Protein AF-A0A918IJX3-F1 (afdb_monomer_lite)

Secondary structure (DSSP, 8-state):
-EEE-HHHHT-HHHHHHHHHTT--EEE---TT-----TTPPPP-PPP-S-S----PPPPS---------

Sequence (69 aa):
MIVADAGYGRSVSFRLALEERGWSYVMAVDPKEIARPADAEPYQPAYGGLWPTDSAPIPRGAPAAARPR

Radius of gyration: 18.02 Å; chains: 1; bounding box: 42×28×45 Å

Foldseek 3Di:
DEEEEQVCVPPPVVVVVCVVVVHDYDYHHDPPDDDDPPPDDDDDDDDDPDDPPPPDPDDPDDPPPPDDD

Structure (mmCIF, N/CA/C/O backbone):
data_AF-A0A918IJX3-F1
#
_entry.id   AF-A0A918IJX3-F1
#
loop_
_atom_site.group_PDB
_atom_site.id
_atom_site.type_symbol
_atom_site.label_atom_id
_atom_site.label_alt_id
_atom_site.label_comp_id
_atom_site.label_asym_id
_atom_site.label_entity_id
_atom_site.label_seq_id
_atom_site.pdbx_PDB_ins_code
_atom_site.Cartn_x
_atom_site.Cartn_y
_atom_site.Cartn_z
_atom_site.occupancy
_atom_site.B_iso_or_equiv
_atom_site.auth_seq_id
_atom_site.auth_comp_id
_atom_site.auth_asym_id
_atom_site.auth_atom_id
_atom_site.pdbx_PDB_model_num
ATOM 1 N N . MET A 1 1 ? -17.587 2.295 8.216 1.00 75.38 1 MET A N 1
ATOM 2 C CA . MET A 1 1 ? -17.090 1.900 6.885 1.00 75.38 1 MET A CA 1
ATOM 3 C C . MET A 1 1 ? -16.823 3.159 6.087 1.00 75.38 1 MET A C 1
ATOM 5 O O . MET A 1 1 ? -17.743 3.950 5.926 1.00 75.38 1 MET A O 1
ATOM 9 N N . ILE A 1 2 ? -15.571 3.380 5.689 1.00 89.62 2 ILE A N 1
ATOM 10 C CA . ILE A 1 2 ? -15.128 4.585 4.968 1.00 89.62 2 ILE A CA 1
ATOM 11 C C . ILE A 1 2 ? -14.854 4.231 3.508 1.00 89.62 2 ILE A C 1
ATOM 13 O O . ILE A 1 2 ? -14.294 3.172 3.232 1.00 89.62 2 ILE A O 1
ATOM 17 N N . VAL A 1 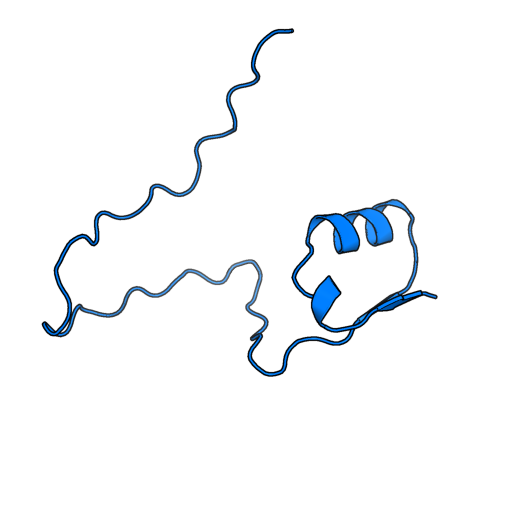3 ? -15.246 5.119 2.593 1.00 89.81 3 VAL A N 1
ATOM 18 C CA . VAL A 1 3 ? -14.922 5.026 1.167 1.00 89.81 3 VAL A CA 1
ATOM 19 C C . VAL A 1 3 ? -14.026 6.204 0.808 1.00 89.81 3 VAL A C 1
ATOM 21 O O . VAL A 1 3 ? -14.384 7.347 1.087 1.00 89.81 3 VAL A O 1
ATOM 24 N N . ALA A 1 4 ? -12.865 5.921 0.225 1.00 87.94 4 ALA A N 1
ATOM 25 C CA . ALA A 1 4 ? -11.897 6.931 -0.190 1.00 87.94 4 ALA A CA 1
ATOM 26 C C . ALA A 1 4 ? -11.525 6.753 -1.669 1.00 87.94 4 ALA A C 1
ATOM 28 O O . ALA A 1 4 ? -11.463 5.627 -2.170 1.00 87.94 4 ALA A O 1
ATOM 29 N N . ASP A 1 5 ? -11.294 7.859 -2.374 1.00 87.38 5 ASP A N 1
ATOM 30 C CA . ASP A 1 5 ? -10.872 7.834 -3.774 1.00 87.38 5 ASP A CA 1
ATOM 31 C C . ASP A 1 5 ? -9.352 7.598 -3.920 1.00 87.38 5 ASP A C 1
ATOM 33 O O . ASP A 1 5 ? -8.607 7.541 -2.936 1.00 87.38 5 ASP A O 1
ATOM 37 N N . ALA A 1 6 ? -8.884 7.479 -5.165 1.00 84.56 6 ALA A N 1
ATOM 38 C CA . ALA A 1 6 ? -7.493 7.168 -5.497 1.00 84.56 6 ALA A CA 1
ATOM 39 C C . ALA A 1 6 ? -6.481 8.233 -5.039 1.00 84.56 6 ALA A C 1
ATOM 41 O O . ALA A 1 6 ? -5.308 7.913 -4.831 1.00 84.56 6 ALA A O 1
ATOM 42 N N . GLY A 1 7 ? -6.914 9.474 -4.794 1.00 83.75 7 GLY A N 1
ATOM 43 C CA . GLY A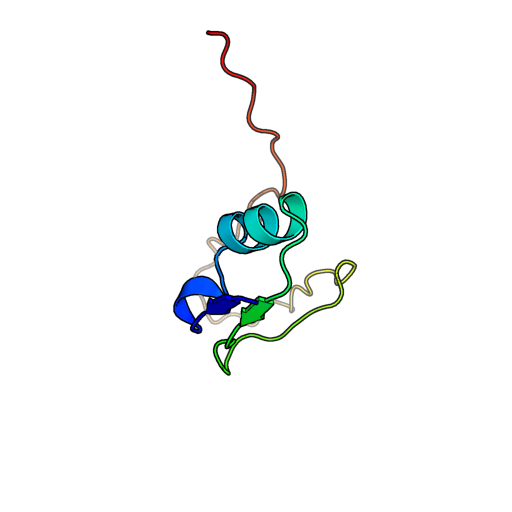 1 7 ? -6.089 10.510 -4.172 1.00 83.75 7 GLY A CA 1
ATOM 44 C C . GLY A 1 7 ? -5.580 10.116 -2.781 1.00 83.75 7 GLY A C 1
ATOM 45 O O . GLY A 1 7 ? -4.467 10.489 -2.403 1.00 83.75 7 GLY A O 1
ATOM 46 N N . TYR A 1 8 ? -6.343 9.293 -2.055 1.00 81.38 8 TYR A N 1
ATOM 47 C CA . TYR A 1 8 ? -5.981 8.783 -0.731 1.00 81.38 8 TYR A CA 1
ATOM 48 C C . TYR A 1 8 ? -5.234 7.437 -0.772 1.00 81.38 8 TYR 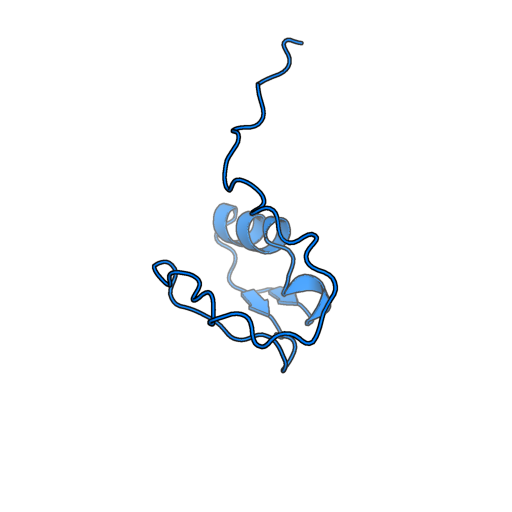A C 1
ATOM 50 O O . TYR A 1 8 ? -4.589 7.094 0.221 1.00 81.38 8 TYR A O 1
ATOM 58 N N . GLY A 1 9 ? -5.221 6.735 -1.918 1.00 75.31 9 GLY A N 1
ATOM 59 C CA . GLY A 1 9 ? -4.471 5.487 -2.183 1.00 75.31 9 GLY A CA 1
ATOM 60 C C . GLY A 1 9 ? -3.020 5.517 -1.704 1.00 75.31 9 GLY A C 1
ATOM 61 O O . GLY A 1 9 ? -2.537 4.640 -0.975 1.00 75.31 9 GLY A O 1
ATOM 62 N N . ARG A 1 10 ? -2.340 6.616 -2.041 1.00 77.31 10 ARG A N 1
ATOM 63 C CA . ARG A 1 10 ? -0.913 6.844 -1.763 1.00 77.31 10 ARG A CA 1
ATOM 64 C C . ARG A 1 10 ? -0.610 7.324 -0.350 1.00 77.31 10 ARG A C 1
ATOM 66 O O . ARG A 1 10 ? 0.554 7.343 0.047 1.00 77.31 10 ARG A O 1
ATOM 73 N N . SER A 1 11 ? -1.624 7.725 0.414 1.00 83.81 11 SER A N 1
ATOM 74 C CA . SER A 1 11 ? -1.420 8.298 1.740 1.00 83.81 11 SER A CA 1
ATOM 75 C C . SER A 1 11 ? -1.250 7.198 2.785 1.00 83.81 11 SER A C 1
ATOM 77 O 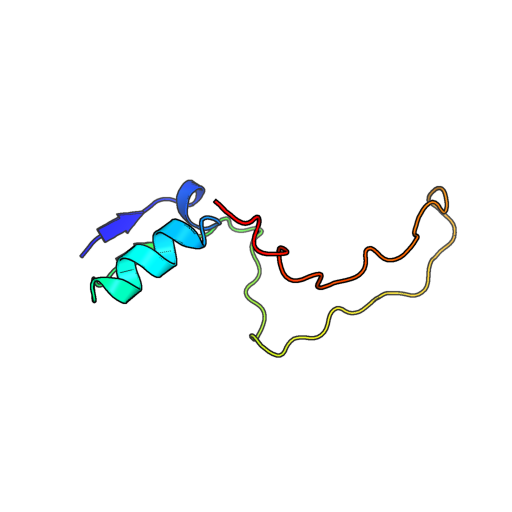O . SER A 1 11 ? -2.216 6.633 3.301 1.00 83.81 11 SER A O 1
ATOM 79 N N . VAL A 1 12 ? 0.009 6.901 3.114 1.00 83.06 12 VAL A N 1
ATOM 80 C CA . VAL A 1 12 ? 0.360 5.936 4.169 1.00 83.06 12 VAL A CA 1
ATOM 81 C C . VAL A 1 12 ? -0.200 6.382 5.521 1.00 83.06 12 VAL A C 1
ATOM 83 O O . VAL A 1 12 ? -0.768 5.568 6.241 1.00 83.06 12 VAL A O 1
ATOM 86 N N . SER A 1 13 ? -0.115 7.676 5.845 1.00 85.81 13 SER A N 1
ATOM 87 C CA . SER A 1 13 ? -0.641 8.220 7.103 1.00 85.81 13 SER A CA 1
ATOM 88 C C . SER A 1 13 ? -2.154 8.053 7.226 1.00 85.81 13 SER A C 1
ATOM 90 O O . SER A 1 13 ? -2.654 7.762 8.309 1.00 85.81 13 SER A O 1
ATOM 92 N N . PHE A 1 14 ? -2.887 8.186 6.119 1.00 86.06 14 PHE A N 1
ATOM 93 C CA . PHE A 1 14 ? -4.330 7.976 6.107 1.00 86.06 14 PHE A CA 1
ATOM 94 C C . PHE A 1 14 ? -4.690 6.510 6.366 1.00 86.06 14 PHE A C 1
ATOM 96 O O . PHE A 1 14 ? -5.534 6.239 7.214 1.00 86.06 14 PHE A O 1
ATOM 103 N N . ARG A 1 15 ? -4.016 5.561 5.698 1.00 84.75 15 ARG A N 1
ATOM 104 C CA . ARG A 1 15 ? -4.239 4.122 5.925 1.00 84.75 15 ARG A CA 1
ATOM 105 C C . ARG A 1 15 ? -3.911 3.702 7.358 1.00 84.75 15 ARG A C 1
ATOM 107 O O . ARG A 1 15 ? -4.743 3.059 7.991 1.00 84.75 15 ARG A O 1
ATOM 114 N N . LEU A 1 16 ? -2.777 4.149 7.898 1.00 90.38 16 LEU A N 1
ATOM 115 C CA . LEU A 1 16 ? -2.391 3.861 9.284 1.00 90.38 16 LEU A CA 1
ATOM 116 C C . LEU A 1 16 ? -3.419 4.389 10.289 1.00 90.38 16 LEU A C 1
ATOM 118 O O . LEU A 1 16 ? -3.826 3.665 11.190 1.00 90.38 16 LEU A O 1
ATOM 122 N N . ALA A 1 17 ? -3.910 5.616 10.102 1.00 90.19 17 ALA A N 1
ATOM 123 C CA . ALA A 1 17 ? -4.906 6.191 11.001 1.00 90.19 17 ALA A CA 1
ATOM 124 C C . ALA A 1 17 ? -6.237 5.414 11.004 1.00 90.19 17 ALA A C 1
ATOM 126 O O . ALA A 1 17 ? -6.936 5.411 12.018 1.00 90.19 17 ALA A O 1
ATOM 127 N N . LEU A 1 18 ? -6.612 4.774 9.889 1.00 91.25 18 LEU A N 1
ATOM 128 C CA . LEU A 1 18 ? -7.798 3.912 9.815 1.00 91.25 18 LEU A CA 1
ATOM 129 C C . LEU A 1 18 ? -7.574 2.587 10.547 1.00 91.25 18 LEU A C 1
ATOM 131 O O . LEU A 1 18 ? -8.459 2.132 11.273 1.00 91.25 18 LEU A O 1
ATOM 135 N N . GLU A 1 19 ? -6.390 2.002 10.387 1.00 90.31 19 GLU A N 1
ATOM 136 C CA . GLU A 1 19 ? -5.991 0.754 11.040 1.00 90.31 19 GLU A CA 1
ATOM 137 C C . GLU A 1 19 ? -5.875 0.917 12.559 1.00 90.31 19 GLU A C 1
ATOM 139 O O . GLU A 1 19 ? -6.479 0.143 13.299 1.00 90.31 19 GLU A O 1
ATOM 144 N N . GLU A 1 20 ? -5.205 1.972 13.033 1.00 94.00 20 GLU A N 1
ATOM 145 C CA . GLU A 1 20 ? -5.080 2.303 14.462 1.00 94.00 20 GLU A CA 1
ATOM 146 C C . GLU A 1 20 ? -6.442 2.485 15.143 1.00 94.00 20 GLU A C 1
ATOM 148 O O . GLU A 1 20 ? -6.607 2.186 16.325 1.00 94.00 20 GLU A O 1
ATOM 153 N N . ARG A 1 21 ? -7.438 2.968 14.395 1.00 94.19 21 ARG A N 1
ATOM 154 C CA . ARG A 1 21 ? -8.809 3.172 14.884 1.00 94.19 21 ARG A CA 1
ATOM 155 C C . ARG A 1 21 ? -9.697 1.938 14.714 1.00 94.19 21 ARG A C 1
ATOM 157 O O . ARG A 1 21 ? -10.853 1.973 15.133 1.00 94.19 21 ARG A O 1
ATOM 164 N N . GLY A 1 22 ? -9.191 0.870 14.096 1.00 92.50 22 GLY A N 1
ATOM 165 C CA . GLY A 1 22 ? -9.947 -0.350 13.812 1.00 92.50 22 GLY A CA 1
ATOM 166 C C . GLY A 1 22 ? -11.107 -0.134 12.837 1.00 92.50 22 GLY A C 1
ATOM 167 O O . GLY A 1 22 ? -12.135 -0.805 12.932 1.00 92.50 22 GLY A O 1
ATOM 168 N N . TRP A 1 23 ? -11.000 0.838 11.930 1.00 94.94 23 TRP A N 1
ATOM 169 C CA . TRP A 1 23 ? -12.082 1.189 11.014 1.00 94.94 23 TRP A CA 1
ATOM 170 C C . TRP A 1 23 ? -11.976 0.423 9.700 1.00 94.94 23 TRP A C 1
ATOM 172 O O . TRP A 1 23 ? -10.992 0.534 8.976 1.00 94.94 23 TRP A O 1
ATOM 182 N N . SER A 1 24 ? -13.037 -0.298 9.334 1.00 91.56 24 SER A N 1
ATOM 183 C CA . SER A 1 24 ? -13.136 -0.923 8.012 1.00 91.56 24 SER A CA 1
ATOM 184 C C . SER A 1 24 ? -13.236 0.138 6.910 1.00 91.56 24 SER A C 1
ATOM 186 O O . SER A 1 24 ? -14.047 1.072 7.012 1.00 91.56 24 SER A O 1
ATOM 188 N N . TYR A 1 25 ? -12.464 -0.027 5.835 1.00 89.12 25 TYR A N 1
ATOM 189 C CA . TYR A 1 25 ? -12.429 0.903 4.709 1.00 89.12 25 TYR A CA 1
ATOM 190 C C . TYR A 1 25 ? -12.340 0.189 3.357 1.00 89.12 25 TYR A C 1
ATOM 192 O O . TYR A 1 25 ? -11.840 -0.928 3.255 1.00 89.12 25 TYR A O 1
ATOM 200 N N . VAL A 1 26 ? -12.830 0.866 2.321 1.00 89.12 26 VAL A N 1
ATOM 201 C CA . VAL A 1 26 ? -12.631 0.523 0.911 1.00 89.12 26 VAL A CA 1
ATOM 202 C C . VAL A 1 26 ? -12.027 1.747 0.236 1.00 89.12 26 VAL A C 1
ATOM 204 O O . VAL A 1 26 ? -12.474 2.872 0.459 1.00 89.12 26 VAL A O 1
ATOM 207 N N . MET A 1 27 ? -10.995 1.541 -0.573 1.00 87.56 27 MET A N 1
ATOM 208 C CA . MET A 1 27 ? -10.255 2.627 -1.200 1.00 87.56 27 MET A CA 1
ATOM 209 C C . MET A 1 27 ? -10.032 2.317 -2.672 1.00 87.56 27 MET A C 1
ATOM 211 O O . MET A 1 27 ? -9.606 1.215 -3.017 1.00 87.56 27 MET A O 1
ATOM 215 N N . ALA A 1 28 ? -10.328 3.286 -3.533 1.00 86.00 28 ALA A N 1
ATOM 216 C CA . ALA A 1 28 ? -9.939 3.200 -4.931 1.00 86.00 28 ALA A CA 1
ATOM 217 C C . ALA A 1 28 ? -8.412 3.324 -5.042 1.00 86.00 28 ALA A C 1
ATOM 219 O O . ALA A 1 28 ? -7.797 4.125 -4.343 1.00 86.00 28 ALA A O 1
ATOM 220 N N . VAL A 1 29 ? -7.808 2.538 -5.926 1.00 81.25 29 VAL A N 1
ATOM 221 C CA . VAL A 1 29 ? -6.378 2.612 -6.255 1.00 81.25 29 VAL A CA 1
ATOM 222 C C . VAL A 1 29 ? -6.224 3.157 -7.669 1.00 81.25 29 VAL A C 1
ATOM 224 O O . VAL A 1 29 ? -7.072 2.898 -8.527 1.00 81.25 29 VAL A O 1
ATOM 227 N N . ASP A 1 30 ? -5.173 3.943 -7.915 1.00 81.44 30 ASP A N 1
ATOM 228 C CA . ASP A 1 30 ? -4.867 4.385 -9.279 1.00 81.44 30 ASP A CA 1
ATOM 229 C C . ASP A 1 30 ? -4.520 3.146 -10.126 1.00 81.44 30 ASP A C 1
ATOM 231 O O . ASP A 1 30 ? -3.766 2.290 -9.662 1.00 81.44 30 ASP A O 1
ATOM 235 N N . PRO A 1 31 ? -5.040 3.007 -11.358 1.00 73.69 31 PRO A N 1
ATOM 236 C CA . PRO A 1 31 ? -4.823 1.810 -12.174 1.00 73.69 31 PRO A CA 1
ATOM 237 C C . PRO A 1 31 ? -3.352 1.564 -12.544 1.00 73.69 31 PRO A C 1
ATOM 239 O O . PRO A 1 31 ? -3.015 0.476 -13.007 1.00 73.69 31 PRO A O 1
ATOM 242 N N . LYS A 1 32 ? -2.470 2.558 -12.376 1.00 79.12 32 LYS A N 1
ATOM 243 C CA . LYS A 1 32 ? -1.020 2.410 -12.564 1.00 79.12 32 LYS A CA 1
ATOM 244 C C . LYS A 1 32 ? -0.309 1.900 -11.314 1.00 79.12 32 LYS A C 1
ATOM 246 O O . LYS A 1 32 ? 0.869 1.553 -11.399 1.00 79.12 32 LYS A O 1
ATOM 251 N N . GLU A 1 33 ? -0.974 1.878 -10.162 1.00 76.50 33 GLU A N 1
ATOM 252 C CA . GLU A 1 33 ? -0.401 1.293 -8.959 1.00 76.50 33 GLU A CA 1
ATOM 253 C C . GLU A 1 33 ? -0.387 -0.225 -9.057 1.00 76.50 33 GLU A C 1
ATOM 255 O O . GLU A 1 33 ? -1.379 -0.881 -9.367 1.00 76.50 33 GLU A O 1
ATOM 260 N N . ILE A 1 34 ? 0.779 -0.789 -8.763 1.00 74.94 34 ILE A N 1
ATOM 261 C CA . ILE A 1 34 ? 0.996 -2.226 -8.735 1.00 74.94 34 ILE A CA 1
ATOM 262 C C . ILE A 1 34 ? 1.358 -2.580 -7.301 1.00 74.94 34 ILE A C 1
ATOM 264 O O . ILE A 1 34 ? 2.400 -2.154 -6.799 1.00 74.94 34 ILE A O 1
ATOM 268 N N . ALA A 1 35 ? 0.510 -3.372 -6.646 1.00 76.69 35 ALA A N 1
ATOM 269 C CA . ALA A 1 35 ? 0.833 -3.936 -5.346 1.00 76.69 35 ALA A CA 1
ATOM 270 C C . ALA A 1 35 ? 2.003 -4.920 -5.493 1.00 76.69 35 ALA A C 1
ATOM 272 O O . ALA A 1 35 ? 1.992 -5.807 -6.352 1.00 76.69 35 ALA A O 1
ATOM 273 N N . ARG A 1 36 ? 3.026 -4.755 -4.656 1.00 77.00 36 ARG A N 1
ATOM 274 C CA . ARG A 1 36 ? 4.131 -5.705 -4.518 1.00 77.00 36 ARG A CA 1
ATOM 275 C C . ARG A 1 36 ? 4.065 -6.341 -3.128 1.00 77.00 36 ARG A C 1
ATOM 277 O O . ARG A 1 36 ? 3.613 -5.670 -2.198 1.00 77.00 36 ARG A O 1
ATOM 284 N N . PRO A 1 37 ? 4.492 -7.606 -2.981 1.00 80.69 37 PRO A N 1
ATOM 285 C CA . PRO A 1 37 ? 4.718 -8.200 -1.668 1.00 80.69 37 PRO A CA 1
ATOM 286 C C . PRO A 1 37 ? 5.600 -7.300 -0.792 1.00 80.69 37 PRO A C 1
ATOM 288 O O . PRO A 1 37 ? 6.454 -6.577 -1.308 1.00 80.69 37 PRO A O 1
ATOM 291 N N . ALA A 1 38 ? 5.391 -7.330 0.525 1.00 80.38 38 ALA A N 1
ATOM 292 C CA . ALA A 1 38 ? 6.141 -6.488 1.462 1.00 80.38 38 ALA A CA 1
ATOM 293 C C . ALA A 1 38 ? 7.646 -6.818 1.492 1.00 80.38 38 ALA A C 1
ATOM 295 O O . ALA A 1 38 ? 8.462 -5.960 1.814 1.00 80.38 38 ALA A O 1
ATOM 296 N N . ASP A 1 39 ? 7.997 -8.048 1.131 1.00 87.00 39 ASP A N 1
ATOM 297 C CA . ASP A 1 39 ? 9.348 -8.595 1.005 1.00 87.00 39 ASP A CA 1
ATOM 298 C C . ASP A 1 39 ? 9.913 -8.490 -0.424 1.00 87.00 39 ASP A C 1
ATOM 300 O O . ASP A 1 39 ? 10.957 -9.065 -0.727 1.00 87.00 39 ASP A O 1
ATOM 304 N N . ALA A 1 40 ? 9.242 -7.769 -1.329 1.00 87.69 40 ALA A N 1
ATOM 305 C CA . ALA A 1 40 ? 9.739 -7.578 -2.684 1.00 87.69 40 ALA A CA 1
ATOM 306 C C . ALA A 1 40 ? 11.001 -6.700 -2.697 1.00 87.69 40 ALA A C 1
ATOM 308 O O . ALA A 1 40 ? 10.958 -5.506 -2.391 1.00 87.69 40 ALA A O 1
ATOM 309 N N . GLU A 1 41 ? 12.114 -7.275 -3.144 1.00 89.12 41 GLU A N 1
ATOM 310 C CA . GLU A 1 41 ? 13.357 -6.535 -3.350 1.00 89.12 41 GLU A CA 1
ATOM 311 C C . GLU A 1 41 ? 13.338 -5.756 -4.677 1.00 89.12 41 GLU A C 1
ATOM 313 O O . GLU A 1 41 ? 12.925 -6.299 -5.711 1.00 89.12 41 GLU A O 1
ATOM 318 N N . PRO A 1 42 ? 13.791 -4.486 -4.713 1.00 83.50 42 PRO A N 1
ATOM 319 C CA . PRO A 1 42 ? 13.882 -3.750 -5.964 1.00 83.50 42 PRO A CA 1
ATOM 320 C C . PRO A 1 42 ? 14.909 -4.383 -6.894 1.00 83.50 42 PRO A C 1
ATOM 322 O O . PRO A 1 42 ? 16.077 -4.553 -6.545 1.00 83.50 42 PRO A O 1
ATOM 325 N N . TYR A 1 43 ? 14.479 -4.665 -8.116 1.00 83.88 43 TYR A N 1
ATOM 326 C CA . TYR A 1 43 ? 15.376 -5.092 -9.173 1.00 83.88 43 TYR A CA 1
ATOM 327 C C . TYR A 1 43 ? 15.988 -3.875 -9.871 1.00 83.88 43 TYR A C 1
ATOM 329 O O . TYR A 1 43 ? 15.264 -3.033 -10.408 1.00 83.88 43 TYR A O 1
ATOM 337 N N . GLN A 1 44 ? 17.319 -3.798 -9.889 1.00 83.31 44 GLN A N 1
ATOM 338 C CA . GLN A 1 44 ? 18.055 -2.807 -10.667 1.00 83.31 44 GLN A CA 1
ATOM 339 C C . GLN A 1 44 ? 18.493 -3.434 -12.001 1.00 83.31 44 GLN A C 1
ATOM 341 O O . GLN A 1 44 ? 19.396 -4.274 -12.004 1.00 83.31 44 GLN A O 1
ATOM 346 N N . PRO A 1 45 ? 17.874 -3.065 -13.138 1.00 80.62 45 PRO A N 1
ATOM 347 C CA . PRO A 1 45 ? 18.299 -3.566 -14.439 1.00 80.62 45 PRO A CA 1
ATOM 348 C C . PRO A 1 45 ? 19.700 -3.058 -14.795 1.00 80.62 45 PRO A C 1
ATOM 350 O O . PRO A 1 45 ? 20.105 -1.967 -14.384 1.00 80.62 45 PRO A O 1
ATOM 353 N N . ALA A 1 46 ? 20.427 -3.837 -15.602 1.00 80.56 46 ALA A N 1
ATOM 354 C CA . ALA A 1 46 ? 21.689 -3.388 -16.178 1.00 80.56 46 ALA A CA 1
ATOM 355 C C . ALA A 1 46 ? 21.457 -2.112 -17.002 1.00 80.56 46 ALA A C 1
ATOM 357 O O . ALA A 1 46 ? 20.536 -2.033 -17.818 1.00 80.56 46 ALA A O 1
ATOM 358 N N . TYR A 1 47 ? 22.280 -1.097 -16.761 1.00 76.44 47 TYR A N 1
ATOM 359 C CA . TYR A 1 47 ? 22.138 0.201 -17.404 1.00 76.44 47 TYR A CA 1
ATOM 360 C C . TYR A 1 47 ? 22.472 0.112 -18.907 1.00 76.44 47 TYR A C 1
ATOM 362 O O . TYR A 1 47 ? 23.566 -0.298 -19.286 1.00 7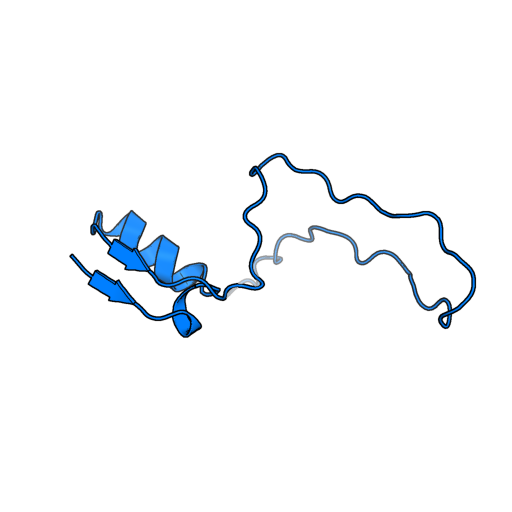6.44 47 TYR A O 1
ATOM 370 N N . GLY A 1 48 ? 21.516 0.501 -19.760 1.00 77.00 48 GLY A N 1
ATOM 371 C CA . GLY A 1 48 ? 21.580 0.363 -21.223 1.00 77.00 48 GLY A CA 1
ATOM 372 C C . GLY A 1 48 ? 22.122 1.572 -22.001 1.00 77.00 48 GLY A C 1
ATOM 373 O O . GLY A 1 48 ? 21.952 1.618 -23.214 1.00 77.00 48 GLY A O 1
ATOM 374 N N . GLY A 1 49 ? 22.741 2.560 -21.342 1.00 70.62 49 GLY A N 1
ATOM 375 C CA . GLY A 1 49 ? 23.544 3.587 -22.031 1.00 70.62 49 GLY A CA 1
ATOM 376 C C . GLY A 1 49 ? 22.837 4.854 -22.534 1.00 70.62 49 GLY A C 1
ATOM 377 O O . GLY A 1 49 ? 23.481 5.635 -23.226 1.00 70.62 49 GLY A O 1
ATOM 378 N N . LEU A 1 50 ? 21.551 5.085 -22.228 1.00 70.88 50 LEU A N 1
ATOM 379 C CA . LEU A 1 50 ? 20.772 6.162 -22.874 1.00 70.88 50 LEU A CA 1
ATOM 380 C C . LEU A 1 50 ? 20.449 7.397 -22.002 1.00 70.88 50 LEU A C 1
ATOM 382 O O . LEU A 1 50 ? 19.791 8.312 -22.488 1.00 70.88 50 LEU A O 1
ATOM 386 N N . TRP A 1 51 ? 20.890 7.459 -20.739 1.00 65.19 51 TRP A N 1
ATOM 387 C CA . TRP A 1 51 ? 20.521 8.542 -19.800 1.00 65.19 51 TRP A CA 1
ATOM 388 C C . TRP A 1 51 ? 21.717 9.052 -18.981 1.00 65.19 51 TRP A C 1
ATOM 390 O O . TRP A 1 51 ? 22.444 8.216 -18.458 1.00 65.19 51 TRP A O 1
ATOM 400 N N . PRO A 1 52 ? 21.936 10.366 -18.795 1.00 63.84 52 PRO A N 1
ATOM 401 C CA . PRO A 1 52 ? 23.083 10.876 -18.034 1.00 63.84 52 PRO A CA 1
ATOM 402 C C . PRO A 1 52 ? 23.262 10.196 -16.665 1.00 63.84 52 PRO A C 1
ATOM 404 O O . PRO A 1 52 ? 22.312 10.054 -15.892 1.00 63.84 52 PRO A O 1
ATOM 407 N N . THR A 1 53 ? 24.484 9.736 -16.392 1.00 63.06 53 THR A N 1
ATOM 408 C CA . THR A 1 53 ? 24.837 8.849 -15.275 1.00 63.06 53 THR A CA 1
ATOM 409 C C . THR A 1 53 ? 25.021 9.596 -13.948 1.00 63.06 53 THR A C 1
ATOM 411 O O . THR A 1 53 ? 26.057 9.466 -13.311 1.00 63.06 53 THR A O 1
ATOM 414 N N . ASP A 1 54 ? 24.006 10.315 -13.468 1.00 60.12 54 ASP A N 1
ATOM 415 C CA . ASP A 1 54 ? 23.995 10.851 -12.089 1.00 60.12 54 ASP A CA 1
ATOM 416 C C . ASP A 1 54 ? 23.308 9.875 -11.110 1.00 60.12 54 ASP A C 1
ATOM 418 O O . ASP A 1 54 ? 22.670 10.253 -10.130 1.00 60.12 54 ASP A O 1
ATOM 422 N N . SER A 1 55 ? 23.412 8.571 -11.386 1.00 61.81 55 SER A N 1
ATOM 423 C CA . SER A 1 55 ? 22.789 7.497 -10.603 1.00 61.81 55 SER A CA 1
ATOM 424 C C . SER A 1 55 ? 23.686 7.047 -9.447 1.00 61.81 55 SER A C 1
ATOM 426 O O . SER A 1 55 ? 24.078 5.883 -9.369 1.00 61.81 55 SER A O 1
ATOM 428 N N . ALA A 1 56 ? 24.030 7.959 -8.537 1.00 62.03 56 ALA A N 1
ATOM 429 C CA . ALA A 1 56 ? 24.480 7.529 -7.216 1.00 62.03 56 ALA A CA 1
ATOM 430 C C . ALA A 1 56 ? 23.272 6.904 -6.486 1.00 62.03 56 ALA A C 1
ATOM 432 O O . ALA A 1 56 ? 22.204 7.524 -6.452 1.00 62.03 56 ALA A O 1
ATOM 433 N N . PRO A 1 57 ? 23.378 5.685 -5.926 1.00 62.16 57 PRO A N 1
ATOM 434 C CA . PRO A 1 57 ? 22.277 5.091 -5.182 1.00 62.16 57 PRO A CA 1
ATOM 435 C C . PRO A 1 57 ? 21.951 5.973 -3.974 1.00 62.16 57 PRO A C 1
ATOM 437 O O . PRO A 1 57 ? 22.816 6.246 -3.144 1.00 62.16 57 PRO A O 1
ATOM 440 N N . ILE A 1 58 ? 20.697 6.419 -3.869 1.00 62.53 58 ILE A N 1
ATOM 441 C CA . ILE A 1 58 ? 20.209 7.102 -2.669 1.00 62.53 58 ILE A CA 1
ATOM 442 C C . ILE A 1 58 ? 20.242 6.063 -1.535 1.00 62.53 58 ILE A C 1
ATOM 444 O O . ILE A 1 58 ? 19.570 5.032 -1.656 1.00 62.53 58 ILE A O 1
ATOM 448 N N . PRO A 1 59 ? 21.012 6.272 -0.451 1.00 57.75 59 PRO A N 1
ATOM 449 C CA . PRO A 1 59 ? 21.055 5.315 0.644 1.00 57.75 59 PRO A CA 1
ATOM 450 C C . PRO A 1 59 ? 19.661 5.185 1.265 1.00 57.75 59 PRO A C 1
ATOM 452 O O . PRO A 1 59 ? 19.063 6.163 1.717 1.00 57.75 59 PRO A O 1
ATOM 455 N N . ARG A 1 60 ? 19.125 3.960 1.279 1.00 65.06 60 ARG A N 1
ATOM 456 C CA . ARG A 1 60 ? 17.875 3.654 1.977 1.00 65.06 60 ARG A CA 1
ATOM 457 C C . ARG A 1 60 ? 18.162 3.526 3.466 1.00 65.06 60 ARG A C 1
ATOM 459 O O . ARG A 1 60 ? 18.793 2.568 3.892 1.00 65.06 60 ARG A O 1
ATOM 466 N N . GLY A 1 61 ? 17.652 4.486 4.231 1.00 59.19 61 GLY A N 1
ATOM 467 C CA . GLY A 1 61 ? 17.617 4.433 5.688 1.00 59.19 61 GLY A CA 1
ATOM 468 C C . GLY A 1 61 ? 18.737 5.221 6.358 1.00 59.19 61 GLY A C 1
ATOM 469 O O . GLY A 1 61 ? 19.759 4.668 6.742 1.00 59.19 61 GLY A O 1
ATOM 470 N N . ALA A 1 62 ? 18.489 6.505 6.605 1.00 46.03 62 ALA A N 1
ATOM 471 C CA . ALA A 1 62 ? 18.959 7.119 7.839 1.00 46.03 62 ALA A CA 1
ATOM 472 C C . ALA A 1 62 ? 17.723 7.257 8.743 1.00 46.03 62 ALA A C 1
ATOM 474 O O . ALA A 1 62 ? 16.744 7.868 8.299 1.00 46.03 62 AL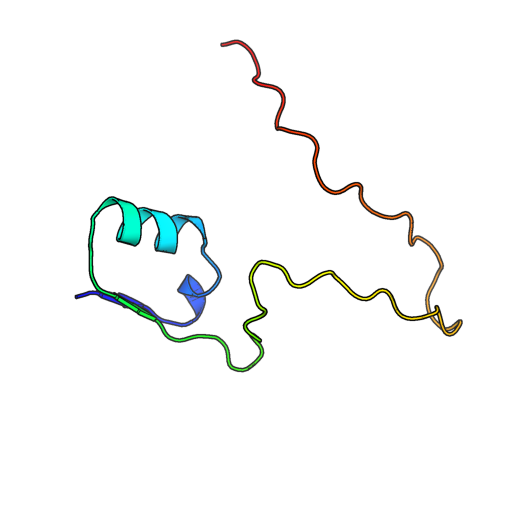A A O 1
ATOM 475 N N . PRO A 1 63 ? 17.694 6.686 9.963 1.00 48.72 63 PRO A N 1
ATOM 476 C CA . PRO A 1 63 ? 16.653 7.048 10.913 1.00 48.72 63 PRO A CA 1
ATOM 477 C C . PRO A 1 63 ? 16.717 8.563 11.103 1.00 48.72 63 PRO A C 1
ATOM 479 O O . PRO A 1 63 ? 17.807 9.126 11.233 1.00 48.72 63 PRO A O 1
ATOM 482 N N . ALA A 1 64 ? 15.561 9.229 11.080 1.00 55.00 64 ALA A N 1
ATOM 483 C CA . ALA A 1 64 ? 15.481 10.632 11.449 1.00 55.00 64 ALA A CA 1
ATOM 484 C C . ALA A 1 64 ? 16.123 10.773 12.834 1.00 55.00 64 ALA A C 1
ATOM 486 O O . ALA A 1 64 ? 15.586 10.273 13.822 1.00 55.00 64 ALA A O 1
ATOM 487 N N . ALA A 1 65 ? 17.307 11.385 12.895 1.00 50.81 65 ALA A N 1
ATOM 488 C CA . ALA A 1 65 ? 17.940 11.701 14.159 1.00 50.81 65 ALA A CA 1
ATOM 489 C C . ALA A 1 65 ? 16.938 12.545 14.951 1.00 50.81 65 ALA A C 1
ATOM 491 O O . ALA A 1 65 ? 16.517 13.610 14.490 1.00 50.81 65 ALA A O 1
ATOM 492 N N . ALA A 1 66 ? 16.512 12.033 16.106 1.00 56.69 66 ALA A N 1
ATOM 493 C CA . ALA A 1 66 ? 15.673 12.765 17.032 1.00 56.69 66 ALA A CA 1
ATOM 494 C C . ALA A 1 66 ? 16.379 14.089 17.353 1.00 56.69 66 ALA A C 1
ATOM 496 O O . ALA A 1 66 ? 17.417 14.102 18.014 1.00 56.69 66 ALA A O 1
ATOM 497 N N . ARG A 1 67 ? 15.848 15.206 16.846 1.00 41.28 67 ARG A N 1
ATOM 498 C CA . ARG A 1 67 ? 16.265 16.528 17.314 1.00 41.28 67 ARG A CA 1
ATOM 499 C C . ARG A 1 67 ? 15.830 16.640 18.781 1.00 41.28 67 ARG A C 1
ATOM 501 O O . ARG A 1 67 ? 14.641 16.443 19.046 1.00 41.28 67 ARG A O 1
ATOM 508 N N . PRO A 1 68 ? 16.742 16.914 19.731 1.00 51.34 68 PRO A N 1
ATOM 509 C CA . PRO A 1 68 ? 16.330 17.261 21.082 1.00 51.34 68 PRO A CA 1
ATOM 510 C C . PRO A 1 68 ? 15.511 18.559 21.054 1.00 51.34 68 PRO A C 1
ATOM 512 O O . PRO A 1 68 ? 15.713 19.404 20.181 1.00 51.34 68 PRO A O 1
ATOM 515 N N . ARG A 1 69 ? 14.551 18.614 21.983 1.00 55.72 69 ARG A N 1
ATOM 516 C CA . ARG A 1 69 ? 13.511 19.640 22.145 1.00 55.72 69 ARG A CA 1
ATOM 517 C C . ARG A 1 69 ? 14.043 21.066 22.201 1.00 55.72 69 ARG A C 1
ATOM 519 O O . ARG A 1 69 ? 15.114 21.259 22.814 1.00 55.72 69 ARG A O 1
#

pLDDT: mean 76.49, std 13.43, range [41.28, 94.94]

InterPro domains:
  IPR038721 Transposase IS701-like, DDE domain [PF13546] (1-49)

Organism: NCBI:txid66887